Protein AF-A0A941NMK2-F1 (afdb_monomer)

pLDDT: mean 85.27, std 16.05, range [48.72, 98.25]

Foldseek 3Di:
DDDDDPDDPPPPPPPPPPPPPPPFWALDLVVQCVVQVPFFKWKADPPDQETEHPVDPCGNPDPDITIGGPVVSVVVVHDYDD

Solvent-accessible surface area (backbone atoms only — not comparable to full-atom values): 5165 Å² total; per-residue (Å²): 140,80,91,82,76,93,72,80,78,76,75,78,77,75,75,69,77,76,76,73,78,75,80,63,68,24,95,40,67,68,65,23,43,74,76,22,80,92,45,57,62,24,24,35,48,53,92,69,52,34,27,30,46,80,89,41,87,62,43,86,62,52,98,48,52,34,22,2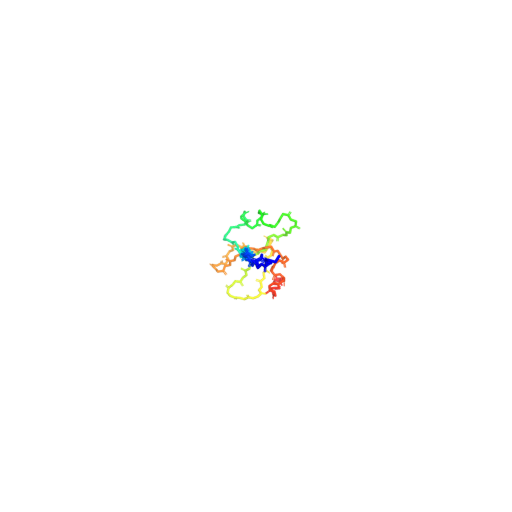0,32,44,68,59,39,46,76,71,65,31,40,81,58,131

Secondary structure (DSSP, 8-state):
-------------------------BSSHHHHHHH-TTS-EEEEETTTTEEE-TTSTTTTTSTTEEEEEHHHHHHTT-EE--

Radius of gyration: 23.09 Å; Cα contacts (8 Å, |Δi|>4): 108; chains: 1; bounding box: 82×20×32 Å

Structure (mmCIF, N/CA/C/O backbone):
data_AF-A0A941NMK2-F1
#
_entry.id   AF-A0A941NMK2-F1
#
loop_
_atom_site.group_PDB
_atom_site.id
_atom_site.type_symbol
_atom_site.label_atom_id
_atom_site.label_alt_id
_atom_site.label_comp_id
_atom_site.label_asym_id
_atom_site.label_entity_id
_atom_site.label_seq_id
_atom_site.pdbx_PDB_ins_code
_atom_site.Cartn_x
_atom_site.Cartn_y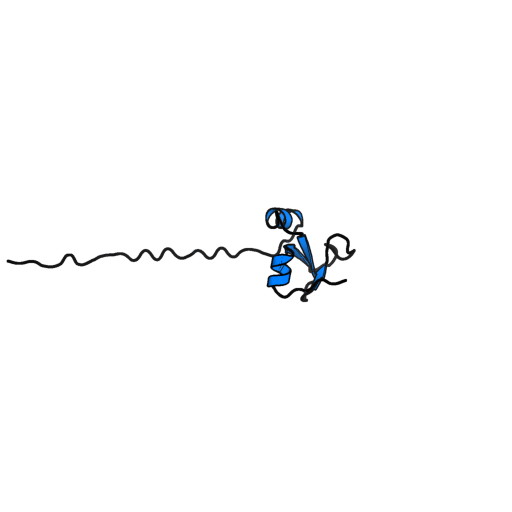
_atom_site.Cartn_z
_atom_site.occupancy
_atom_site.B_iso_or_equiv
_atom_site.auth_seq_id
_atom_site.auth_comp_id
_atom_site.auth_asym_id
_atom_site.auth_atom_id
_atom_site.pdbx_PDB_model_num
ATOM 1 N N . MET A 1 1 ? -69.327 -2.913 -21.201 1.00 50.41 1 MET A N 1
ATOM 2 C CA . MET A 1 1 ? -68.560 -2.340 -22.336 1.00 50.41 1 MET A CA 1
ATOM 3 C C . MET A 1 1 ? -68.338 -0.870 -22.019 1.00 50.41 1 MET A C 1
ATOM 5 O O . MET A 1 1 ? -69.313 -0.147 -21.975 1.00 50.41 1 MET A O 1
ATOM 9 N N . ARG A 1 2 ? -67.149 -0.377 -21.679 1.00 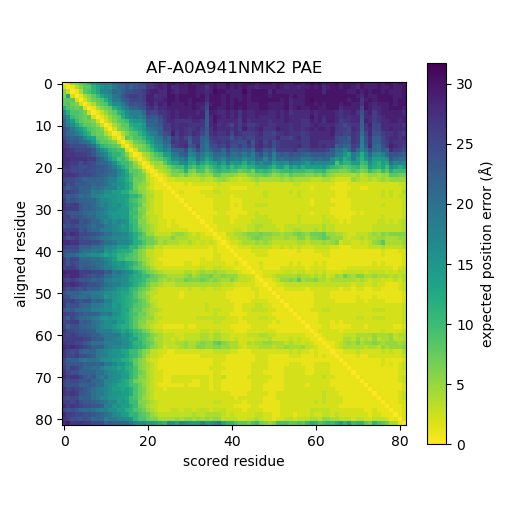48.72 2 ARG A N 1
ATOM 10 C CA . ARG A 1 2 ? -65.849 -0.576 -22.327 1.00 48.72 2 ARG A CA 1
ATOM 11 C C . ARG A 1 2 ? -64.727 -0.552 -21.276 1.00 48.72 2 ARG A C 1
ATOM 13 O O . ARG A 1 2 ? -64.625 0.396 -20.509 1.00 48.72 2 ARG A O 1
ATOM 20 N N . LEU A 1 3 ? -63.920 -1.612 -21.270 1.00 57.50 3 LEU A N 1
ATOM 21 C CA . LEU A 1 3 ? -62.565 -1.634 -20.716 1.00 57.50 3 LEU A CA 1
ATOM 22 C C . LEU A 1 3 ? -61.728 -0.605 -21.475 1.00 57.50 3 LEU A C 1
ATOM 24 O O . LEU A 1 3 ? -61.806 -0.642 -22.696 1.00 57.50 3 LEU A O 1
ATOM 28 N N . LEU A 1 4 ? -60.930 0.232 -20.807 1.00 51.94 4 LEU 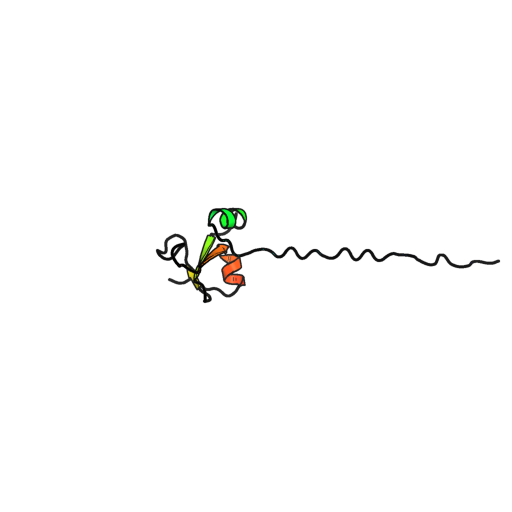A N 1
ATOM 29 C CA . LEU A 1 4 ? -59.765 0.894 -21.409 1.00 51.94 4 LEU A CA 1
ATOM 30 C C . LEU A 1 4 ? -58.750 1.271 -20.314 1.00 51.94 4 LEU A C 1
ATOM 32 O O . LEU A 1 4 ? -58.889 2.265 -19.609 1.00 51.94 4 LEU A O 1
ATOM 36 N N . SER A 1 5 ? -57.723 0.424 -20.242 1.00 53.00 5 SER A N 1
ATOM 37 C CA . SER A 1 5 ? -56.324 0.775 -19.988 1.00 53.00 5 SER A CA 1
ATOM 38 C C . SER A 1 5 ? -55.914 1.188 -18.574 1.00 53.00 5 SER A C 1
ATOM 40 O O . SER A 1 5 ? -55.646 2.350 -18.284 1.00 53.00 5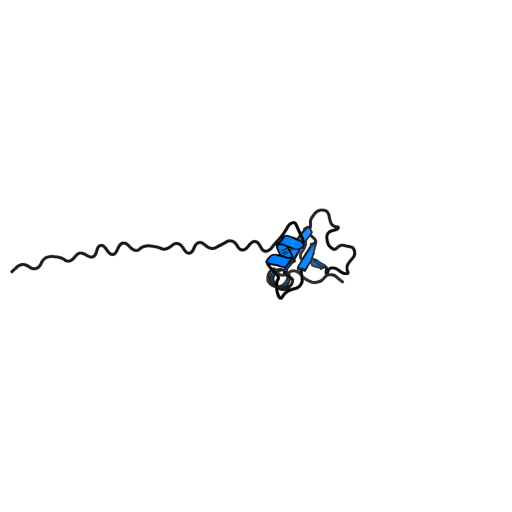 SER A O 1
ATOM 42 N N . ALA A 1 6 ? -55.662 0.166 -17.751 1.00 54.31 6 ALA A N 1
ATOM 43 C CA . ALA A 1 6 ? -54.564 0.182 -16.788 1.00 54.31 6 ALA A CA 1
ATOM 44 C C . ALA A 1 6 ? -53.225 0.329 -17.544 1.00 54.31 6 ALA A C 1
ATOM 46 O O . ALA A 1 6 ? -52.497 -0.638 -17.759 1.00 54.31 6 ALA A O 1
ATOM 47 N N . ALA A 1 7 ? -52.926 1.534 -18.029 1.00 56.25 7 ALA A N 1
ATOM 48 C CA . ALA A 1 7 ? -51.639 1.854 -18.627 1.00 56.25 7 ALA A CA 1
ATOM 49 C C . ALA A 1 7 ? -50.638 2.133 -17.501 1.00 56.25 7 ALA A C 1
ATOM 51 O O . ALA A 1 7 ? -50.470 3.258 -17.044 1.00 56.25 7 ALA A O 1
ATOM 52 N N . VAL A 1 8 ? -50.058 1.036 -17.017 1.00 62.12 8 VAL A N 1
ATOM 53 C CA . VAL A 1 8 ? -48.682 0.889 -16.534 1.00 62.12 8 VAL A CA 1
ATOM 54 C C . VAL A 1 8 ? -47.866 2.191 -16.601 1.00 62.12 8 VAL A C 1
ATOM 56 O O . VAL A 1 8 ? -47.207 2.475 -17.594 1.00 62.12 8 VAL A O 1
ATOM 59 N N . LEU A 1 9 ? -47.851 2.951 -15.508 1.00 58.50 9 LEU A N 1
ATOM 60 C CA . LEU A 1 9 ? -46.739 3.843 -15.179 1.00 58.50 9 LEU A CA 1
ATOM 61 C C . LEU A 1 9 ? -45.910 3.149 -14.097 1.00 58.50 9 LEU A C 1
ATOM 63 O O . LEU A 1 9 ? -45.833 3.588 -12.952 1.00 58.50 9 LEU A O 1
ATOM 67 N N . LEU A 1 10 ? -45.308 2.014 -14.471 1.00 62.91 10 LEU A N 1
ATOM 68 C CA . LEU A 1 10 ? -44.149 1.489 -13.757 1.00 62.91 10 LEU A CA 1
ATOM 69 C C . LEU A 1 10 ? -43.002 2.456 -14.062 1.00 62.91 10 LEU A C 1
ATOM 71 O O . LEU A 1 10 ? -42.299 2.325 -15.063 1.00 62.91 10 LEU A O 1
ATOM 75 N N . VAL A 1 11 ? -42.859 3.485 -13.228 1.00 62.94 11 VAL A N 1
ATOM 76 C CA . VAL A 1 11 ? -41.639 4.286 -13.195 1.00 62.94 11 VAL A CA 1
ATOM 77 C C . VAL A 1 11 ? -40.526 3.319 -12.802 1.00 62.94 11 VAL A C 1
ATOM 79 O O . VAL A 1 11 ? -40.443 2.882 -11.656 1.00 62.94 11 VAL A O 1
ATOM 82 N N . LEU A 1 12 ? -39.715 2.924 -13.783 1.00 63.84 12 LEU A N 1
ATOM 83 C CA . LEU A 1 12 ? -38.457 2.222 -13.578 1.00 63.84 12 LEU A CA 1
ATOM 84 C C . LEU A 1 12 ? -37.570 3.131 -12.724 1.00 63.84 12 LEU A C 1
ATOM 86 O O . LEU A 1 12 ? -36.885 4.011 -13.238 1.00 63.84 12 LEU A O 1
ATOM 90 N N . ALA A 1 13 ? -37.612 2.939 -11.407 1.00 61.78 13 ALA A N 1
ATOM 91 C CA . ALA A 1 13 ? -36.593 3.444 -10.510 1.00 61.78 13 ALA A CA 1
ATOM 92 C C . ALA A 1 13 ? -35.302 2.694 -10.848 1.00 61.78 13 ALA A C 1
ATOM 94 O O . ALA A 1 13 ? -35.021 1.627 -10.304 1.00 61.78 13 ALA A O 1
ATOM 95 N N . SER A 1 14 ? -34.522 3.225 -11.786 1.00 63.50 14 SER A N 1
ATOM 96 C CA . SER A 1 14 ? -33.112 2.891 -11.897 1.00 63.50 14 SER A CA 1
ATOM 97 C C . SER A 1 14 ? -32.444 3.418 -10.632 1.00 63.50 14 SER A C 1
ATOM 99 O O . SER A 1 14 ? -31.927 4.532 -10.582 1.00 63.50 14 SER A O 1
ATOM 101 N N . ALA A 1 15 ? -32.499 2.605 -9.574 1.00 61.84 15 ALA A N 1
ATOM 102 C CA . ALA A 1 15 ? -31.570 2.682 -8.467 1.00 61.84 15 ALA A CA 1
ATOM 103 C C . ALA A 1 15 ? -30.183 2.515 -9.087 1.00 61.84 15 ALA A C 1
ATOM 105 O O . ALA A 1 15 ? -29.734 1.401 -9.359 1.00 61.84 15 ALA A O 1
ATOM 106 N N . GLY A 1 16 ? -29.557 3.642 -9.424 1.00 60.03 16 GLY A N 1
ATOM 107 C CA . GLY A 1 16 ? -28.173 3.666 -9.841 1.00 60.03 16 GLY A CA 1
ATOM 108 C C . GLY A 1 16 ? -27.393 2.948 -8.757 1.00 60.03 16 GLY A C 1
ATOM 109 O O . GLY A 1 16 ? -27.394 3.382 -7.605 1.00 60.03 16 GLY A O 1
ATOM 110 N N . LEU A 1 17 ? -26.784 1.819 -9.114 1.00 61.44 17 LEU A N 1
ATOM 111 C CA . LEU A 1 17 ? -25.717 1.225 -8.331 1.00 61.44 17 LEU A CA 1
ATOM 112 C C . LEU A 1 17 ? -24.671 2.326 -8.192 1.00 61.44 17 LEU A C 1
ATOM 114 O O . LEU A 1 17 ? -23.887 2.561 -9.109 1.00 61.44 17 LEU A O 1
ATOM 118 N N . ALA A 1 18 ? -24.713 3.062 -7.084 1.00 61.62 18 ALA A N 1
ATOM 119 C CA . ALA A 1 18 ? -23.631 3.935 -6.694 1.00 61.62 18 ALA A CA 1
ATOM 120 C C . ALA A 1 18 ? -22.422 3.015 -6.528 1.00 61.62 18 ALA A C 1
ATOM 122 O O . ALA A 1 18 ? -22.259 2.357 -5.501 1.00 61.62 18 ALA A O 1
ATOM 123 N N . GLN A 1 19 ? -21.623 2.892 -7.587 1.00 56.94 19 GLN A N 1
ATOM 124 C CA . GLN A 1 19 ? -20.327 2.247 -7.530 1.00 56.94 19 GLN A CA 1
ATOM 125 C C . GLN A 1 19 ? -19.495 3.105 -6.593 1.00 56.94 19 GLN A C 1
ATOM 127 O O . GLN A 1 19 ? -18.920 4.118 -6.986 1.00 56.94 19 GLN A O 1
ATOM 132 N N . ALA A 1 20 ? -19.500 2.725 -5.317 1.00 64.06 20 ALA A N 1
ATOM 133 C CA . ALA A 1 20 ? -18.558 3.239 -4.356 1.00 64.06 20 ALA A CA 1
ATOM 134 C C . ALA A 1 20 ? -17.174 2.953 -4.939 1.00 64.06 20 ALA A C 1
ATOM 136 O O . ALA A 1 20 ? -16.757 1.798 -5.036 1.00 64.06 20 ALA A O 1
ATOM 137 N N . PHE A 1 21 ? -16.489 3.999 -5.397 1.00 65.12 21 PHE A N 1
ATOM 138 C CA . PHE A 1 21 ? -15.086 3.890 -5.746 1.00 65.12 21 PHE A CA 1
ATOM 139 C C . PHE A 1 21 ? -14.358 3.516 -4.463 1.00 65.12 21 PHE A C 1
ATOM 141 O O . PHE A 1 21 ? -14.177 4.341 -3.568 1.00 65.12 21 PHE A O 1
ATOM 148 N N . VAL A 1 22 ? -13.998 2.242 -4.345 1.00 75.38 22 VAL A N 1
ATOM 149 C CA . VAL A 1 22 ? -13.193 1.776 -3.226 1.00 75.38 22 VAL A CA 1
ATOM 150 C C . VAL A 1 22 ? -11.818 2.407 -3.402 1.00 75.38 22 VAL A C 1
ATOM 152 O O . VAL A 1 22 ? -11.067 2.039 -4.303 1.00 75.38 22 VAL A O 1
ATOM 155 N N . GLN A 1 23 ? -11.502 3.397 -2.567 1.00 83.62 23 GLN A N 1
ATOM 156 C CA . GLN A 1 23 ? -10.127 3.857 -2.424 1.00 83.62 23 GLN A CA 1
ATOM 157 C C . GLN A 1 23 ? -9.311 2.694 -1.867 1.00 83.62 23 GLN A C 1
ATOM 159 O O . GLN A 1 23 ? -9.602 2.186 -0.786 1.00 83.62 23 GLN A O 1
ATOM 164 N N . THR A 1 24 ? -8.321 2.258 -2.635 1.00 91.81 24 THR A N 1
ATOM 165 C CA . THR A 1 24 ? -7.403 1.174 -2.261 1.00 91.81 24 THR A CA 1
ATOM 166 C C . THR A 1 24 ? -6.017 1.695 -1.891 1.00 91.81 24 THR A C 1
ATOM 168 O O . THR A 1 24 ? -5.209 0.953 -1.346 1.00 91.81 24 THR A O 1
ATOM 171 N N . LYS A 1 25 ? -5.742 2.980 -2.151 1.00 95.31 25 LYS A N 1
ATOM 172 C CA . LYS A 1 25 ? -4.482 3.654 -1.828 1.00 95.31 25 LYS A CA 1
ATOM 173 C C . LYS A 1 25 ? -4.72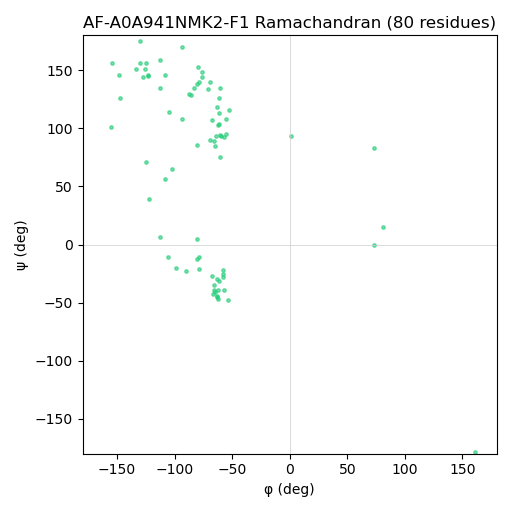3 4.696 -0.745 1.00 95.31 25 LYS A C 1
ATOM 175 O O . LYS A 1 25 ? -5.657 5.487 -0.845 1.00 95.31 25 LYS A O 1
ATOM 180 N N . PHE A 1 26 ? -3.853 4.727 0.252 1.00 96.19 26 PHE A N 1
ATOM 181 C CA . PHE A 1 26 ? -3.979 5.572 1.432 1.00 96.19 26 PHE A CA 1
ATOM 182 C C . PHE A 1 26 ? -2.702 6.378 1.656 1.00 96.19 26 PHE A C 1
ATOM 184 O O . PHE A 1 26 ? -1.593 5.891 1.434 1.00 96.19 26 PHE A O 1
ATOM 191 N N . ALA A 1 27 ? -2.860 7.615 2.125 1.00 95.12 27 ALA A N 1
ATOM 192 C CA . ALA A 1 27 ? -1.734 8.476 2.479 1.00 95.12 27 ALA A CA 1
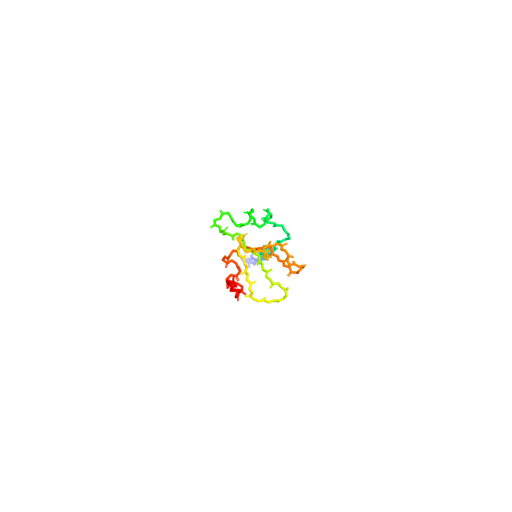ATOM 193 C C . ALA A 1 27 ? -1.123 8.127 3.848 1.00 95.12 27 ALA A C 1
ATOM 195 O O . ALA A 1 27 ? 0.032 8.461 4.090 1.00 95.12 27 ALA A O 1
ATOM 196 N N . SER A 1 28 ? -1.871 7.449 4.728 1.00 95.94 28 SER A N 1
ATOM 197 C CA . SER A 1 28 ? -1.412 7.054 6.063 1.00 95.94 28 SER A CA 1
ATOM 198 C C . SER A 1 28 ? -1.575 5.555 6.317 1.00 95.94 28 SER A C 1
ATOM 200 O O . SER A 1 28 ? -2.476 4.909 5.767 1.00 95.94 28 SER A O 1
ATOM 202 N N . GLU A 1 29 ? -0.699 4.999 7.160 1.00 96.12 29 GLU A N 1
ATOM 203 C CA . GLU A 1 29 ? -0.743 3.581 7.524 1.00 96.12 29 GLU A CA 1
ATOM 204 C C . GLU A 1 29 ? -2.014 3.272 8.324 1.00 96.12 29 GLU A C 1
ATOM 206 O O . GLU A 1 29 ? -2.613 2.212 8.161 1.00 96.12 29 GLU A O 1
ATOM 211 N N . GLU A 1 30 ? -2.463 4.210 9.157 1.00 95.69 30 GLU A N 1
ATOM 212 C CA . GLU A 1 30 ? -3.635 4.057 10.015 1.00 95.69 30 GLU A CA 1
ATOM 213 C C . GLU A 1 30 ? -4.917 3.957 9.185 1.00 95.69 30 GLU A C 1
ATOM 215 O O . GLU A 1 30 ? -5.753 3.090 9.443 1.00 95.69 30 GLU A O 1
ATOM 220 N N . ALA A 1 31 ? -5.053 4.794 8.149 1.00 95.25 31 ALA A N 1
ATOM 221 C CA . ALA A 1 31 ? -6.195 4.746 7.239 1.00 95.25 31 ALA A CA 1
ATOM 222 C C . ALA A 1 31 ? -6.218 3.426 6.455 1.00 95.25 31 ALA A C 1
ATOM 224 O O . ALA A 1 31 ? -7.272 2.802 6.319 1.00 95.25 31 ALA A O 1
ATOM 225 N N . ALA A 1 32 ? -5.050 2.951 6.008 1.00 96.06 32 ALA A N 1
ATOM 226 C CA . ALA A 1 32 ? -4.944 1.639 5.379 1.00 96.06 32 ALA A CA 1
ATOM 227 C C . ALA A 1 32 ? -5.311 0.517 6.360 1.00 96.06 32 ALA A C 1
ATOM 229 O O . ALA A 1 32 ? -6.093 -0.364 6.017 1.00 96.06 32 ALA A O 1
ATOM 230 N N . ARG A 1 33 ? -4.833 0.568 7.609 1.00 94.56 33 ARG A N 1
ATOM 231 C CA . ARG A 1 33 ? -5.117 -0.450 8.633 1.00 94.56 33 ARG A CA 1
ATOM 232 C C . ARG A 1 33 ? -6.615 -0.625 8.879 1.00 94.56 33 ARG A C 1
ATOM 234 O O . ARG A 1 33 ? -7.073 -1.755 9.013 1.00 94.56 33 ARG A O 1
ATOM 241 N N . GLN A 1 34 ? -7.377 0.469 8.883 1.00 94.19 34 GLN A N 1
ATOM 242 C CA . GLN A 1 34 ? -8.838 0.429 9.011 1.00 94.19 34 GLN A CA 1
ATOM 243 C C . GLN A 1 34 ? -9.512 -0.299 7.838 1.00 94.19 34 GLN A C 1
ATOM 245 O O . GLN A 1 34 ? -10.562 -0.915 8.019 1.00 94.19 34 GLN A O 1
ATOM 250 N N . ARG A 1 35 ? -8.909 -0.265 6.641 1.00 93.06 35 ARG A N 1
ATOM 251 C CA . ARG A 1 35 ? -9.423 -0.954 5.451 1.00 93.06 35 ARG A CA 1
ATOM 252 C C . ARG A 1 35 ? -8.893 -2.378 5.280 1.00 93.06 35 ARG A C 1
ATOM 254 O O . ARG A 1 35 ? -9.579 -3.187 4.652 1.00 93.06 35 ARG A O 1
ATOM 261 N N . CYS A 1 36 ? -7.742 -2.682 5.876 1.00 93.44 36 CYS A N 1
ATOM 262 C CA . CYS A 1 36 ? -7.044 -3.965 5.814 1.00 93.44 36 CYS A CA 1
ATOM 263 C C . CYS A 1 36 ? -7.125 -4.742 7.152 1.00 93.44 36 CYS A C 1
ATOM 265 O O . CYS A 1 36 ? -6.086 -5.080 7.714 1.00 93.44 36 CYS A O 1
ATOM 267 N N . PRO A 1 37 ? -8.313 -5.048 7.719 1.00 87.88 37 PRO A N 1
ATOM 268 C CA . PRO A 1 37 ? -8.395 -5.653 9.053 1.00 87.88 37 PRO A CA 1
ATOM 269 C C . PRO A 1 37 ? -7.840 -7.085 9.110 1.00 87.88 37 PRO A C 1
ATOM 271 O O . PRO A 1 37 ? -7.394 -7.529 10.162 1.00 87.88 37 PRO A O 1
ATOM 274 N N . THR A 1 38 ? -7.866 -7.810 7.989 1.00 90.75 38 THR A N 1
ATOM 275 C CA . THR A 1 38 ? -7.376 -9.196 7.878 1.00 90.75 38 THR A CA 1
ATOM 276 C C . THR A 1 38 ? -6.133 -9.314 7.001 1.00 90.75 38 THR A C 1
ATOM 278 O O . THR A 1 38 ? -5.762 -10.421 6.627 1.00 90.75 38 THR A O 1
ATOM 281 N N . ASP A 1 39 ? -5.568 -8.190 6.568 1.00 92.88 39 ASP A N 1
ATOM 282 C CA . ASP A 1 39 ? -4.525 -8.140 5.549 1.00 92.88 39 ASP A CA 1
ATOM 283 C C . ASP A 1 39 ? -3.392 -7.223 6.008 1.00 92.88 39 ASP A C 1
ATOM 285 O O . ASP A 1 39 ? -3.616 -6.284 6.779 1.00 92.88 39 ASP A O 1
ATOM 289 N N . MET A 1 40 ? -2.167 -7.478 5.556 1.00 95.19 40 MET A N 1
ATOM 290 C CA . MET A 1 40 ? -1.079 -6.577 5.901 1.00 95.19 40 MET A CA 1
ATOM 291 C C . MET A 1 40 ? -1.151 -5.304 5.063 1.00 95.19 40 MET A C 1
ATOM 293 O O . MET A 1 40 ? -1.591 -5.295 3.913 1.00 95.19 40 MET A O 1
ATOM 297 N N . VAL A 1 41 ? -0.706 -4.206 5.668 1.00 97.94 41 VAL A N 1
ATOM 298 C CA . VAL A 1 41 ? -0.527 -2.948 4.953 1.00 97.94 41 VAL A CA 1
ATOM 299 C C . VAL A 1 41 ? 0.860 -2.986 4.332 1.00 97.94 41 VAL A C 1
ATOM 301 O O . VAL A 1 41 ? 1.844 -3.257 5.023 1.00 97.94 41 VAL A O 1
ATOM 304 N N . VAL A 1 42 ? 0.917 -2.715 3.036 1.00 97.94 42 VAL A N 1
ATOM 305 C CA . VAL A 1 42 ? 2.142 -2.612 2.247 1.00 97.94 42 VAL A CA 1
ATOM 306 C C . VAL A 1 42 ? 2.342 -1.178 1.786 1.00 97.94 42 VAL A C 1
ATOM 308 O O . VAL A 1 42 ? 1.395 -0.391 1.714 1.00 97.94 42 VAL A O 1
ATOM 311 N N . TRP A 1 43 ? 3.580 -0.843 1.448 1.00 98.25 43 TRP A N 1
ATOM 312 C CA . TRP A 1 43 ? 3.941 0.439 0.867 1.00 98.25 43 TRP A CA 1
ATOM 313 C C . TRP A 1 43 ? 4.220 0.278 -0.626 1.00 98.25 43 TRP A C 1
ATOM 315 O O . TRP A 1 43 ? 5.184 -0.387 -1.009 1.00 98.25 43 TRP A O 1
ATOM 325 N N . LEU A 1 44 ? 3.388 0.883 -1.475 1.00 97.94 44 LEU A N 1
ATOM 326 C CA . LEU A 1 44 ? 3.622 0.947 -2.915 1.00 97.94 44 LEU A CA 1
ATOM 327 C C . LEU A 1 44 ? 4.776 1.900 -3.231 1.00 97.94 44 LEU A C 1
ATOM 329 O O . LEU A 1 44 ? 4.778 3.047 -2.784 1.00 97.94 44 LEU A O 1
ATOM 333 N N . ILE A 1 45 ? 5.692 1.464 -4.092 1.00 95.19 45 ILE A N 1
ATOM 334 C CA . ILE A 1 45 ? 6.738 2.309 -4.670 1.00 95.19 45 ILE A CA 1
ATOM 335 C C . ILE A 1 45 ? 6.220 2.847 -6.008 1.00 95.19 45 ILE A C 1
ATOM 337 O O . ILE A 1 45 ? 6.103 2.092 -6.976 1.00 95.19 45 ILE A O 1
ATOM 341 N N . LEU A 1 46 ? 5.898 4.145 -6.076 1.00 92.44 46 LEU A N 1
ATOM 342 C CA . LEU A 1 46 ? 5.409 4.788 -7.299 1.00 92.44 46 LEU A CA 1
ATOM 343 C C . LEU A 1 46 ? 6.471 5.722 -7.915 1.00 92.44 46 LEU A C 1
ATOM 345 O O . LEU A 1 46 ? 7.221 6.394 -7.204 1.00 92.44 46 LEU A O 1
ATOM 349 N N . PRO A 1 47 ? 6.522 5.820 -9.257 1.00 91.06 47 PRO A N 1
ATOM 350 C CA . PRO A 1 47 ? 5.757 5.059 -10.231 1.00 91.06 47 PRO A CA 1
ATOM 351 C C . PRO A 1 47 ? 6.396 3.674 -10.393 1.00 91.06 47 PRO A C 1
ATOM 353 O O . PRO A 1 47 ? 7.616 3.542 -10.410 1.00 91.06 47 PRO A O 1
ATOM 356 N N . GLY A 1 48 ? 5.573 2.641 -10.508 1.00 89.50 48 GLY A N 1
ATOM 357 C CA . GLY A 1 48 ? 6.045 1.265 -10.576 1.00 89.50 48 GLY A CA 1
ATOM 358 C C . GLY A 1 48 ? 4.935 0.283 -10.239 1.00 89.50 48 GLY A C 1
ATOM 359 O O . GLY A 1 48 ? 3.799 0.685 -9.984 1.00 89.50 48 GLY A O 1
ATOM 360 N N . ASN A 1 49 ? 5.282 -1.001 -10.250 1.00 94.88 49 ASN A N 1
ATOM 361 C CA . ASN A 1 49 ? 4.404 -2.099 -9.862 1.00 94.88 49 ASN A CA 1
ATOM 362 C C . ASN A 1 49 ? 5.017 -2.920 -8.722 1.00 94.88 49 ASN A C 1
ATOM 364 O O . ASN A 1 49 ? 4.943 -4.148 -8.729 1.00 94.88 49 ASN A O 1
ATOM 368 N N . SER A 1 50 ? 5.661 -2.245 -7.770 1.00 96.75 50 SER A N 1
ATOM 369 C CA . SER A 1 50 ? 6.328 -2.893 -6.644 1.00 96.75 50 SER A CA 1
ATOM 370 C C . SER A 1 50 ? 5.789 -2.388 -5.316 1.00 96.75 50 SER A C 1
ATOM 372 O O . SER A 1 50 ? 5.462 -1.208 -5.179 1.00 96.75 50 SER A O 1
ATOM 374 N N . PHE A 1 51 ? 5.741 -3.271 -4.326 1.00 97.75 51 PHE A N 1
ATOM 375 C CA . PHE A 1 51 ? 5.432 -2.919 -2.947 1.00 97.75 51 PHE A CA 1
ATOM 376 C C . PHE A 1 51 ? 6.458 -3.511 -1.988 1.00 97.75 51 PHE A C 1
ATOM 378 O O . PHE A 1 51 ? 7.095 -4.516 -2.293 1.00 97.75 51 PHE A O 1
ATOM 385 N N . VAL A 1 52 ? 6.599 -2.895 -0.821 1.00 97.62 52 VAL A N 1
ATOM 386 C CA . VAL A 1 52 ? 7.435 -3.397 0.273 1.00 97.62 52 VAL A CA 1
ATOM 387 C C . VAL A 1 52 ? 6.623 -3.524 1.555 1.00 97.62 52 VAL A C 1
ATOM 389 O O . VAL A 1 52 ? 5.603 -2.855 1.737 1.00 97.62 52 VAL A O 1
ATOM 392 N N . ILE A 1 53 ? 7.079 -4.395 2.447 1.00 96.88 53 ILE A N 1
ATOM 393 C CA . ILE A 1 53 ? 6.464 -4.642 3.755 1.00 96.88 53 ILE A CA 1
ATOM 394 C C . ILE A 1 53 ? 7.108 -3.779 4.841 1.00 96.88 53 ILE A C 1
ATOM 396 O O . ILE A 1 53 ? 8.156 -3.179 4.625 1.00 96.88 53 ILE A O 1
ATOM 400 N N . LYS A 1 54 ? 6.504 -3.748 6.033 1.00 95.75 54 LYS A N 1
ATOM 401 C CA . LYS A 1 54 ? 6.922 -2.875 7.144 1.00 95.75 54 LYS A CA 1
ATOM 402 C C . LYS A 1 54 ? 8.372 -3.057 7.611 1.00 95.75 54 LYS A C 1
ATOM 404 O O . LYS A 1 54 ? 8.941 -2.129 8.172 1.00 95.75 54 LYS A O 1
ATOM 409 N N . SER A 1 55 ? 8.969 -4.228 7.401 1.00 95.56 55 SER A N 1
ATOM 410 C CA . SER A 1 55 ? 10.374 -4.481 7.747 1.00 95.56 55 SER A CA 1
ATOM 411 C C . SER A 1 55 ? 11.377 -3.906 6.738 1.00 95.56 55 SER A C 1
ATOM 413 O O . SER A 1 55 ? 12.572 -3.916 7.016 1.00 95.56 55 SER A O 1
ATOM 415 N N . ASP A 1 56 ? 10.928 -3.440 5.570 1.00 96.56 56 ASP A N 1
ATOM 416 C CA . ASP A 1 56 ? 11.792 -2.843 4.552 1.00 96.56 56 ASP A CA 1
ATOM 417 C C . ASP A 1 56 ? 12.052 -1.355 4.862 1.00 96.56 56 ASP A C 1
ATOM 419 O O . ASP A 1 56 ? 11.101 -0.614 5.125 1.00 96.56 56 ASP A O 1
ATOM 423 N N . PRO A 1 57 ? 13.302 -0.863 4.769 1.00 95.50 57 PRO A N 1
ATOM 424 C CA . PRO A 1 57 ? 13.633 0.543 5.023 1.00 95.50 57 PRO A CA 1
ATOM 425 C C . PRO A 1 57 ? 12.893 1.557 4.137 1.00 95.50 57 PRO A C 1
ATOM 427 O O . PRO A 1 57 ? 12.802 2.733 4.483 1.00 95.50 57 PRO A O 1
ATOM 430 N N . ARG A 1 58 ? 12.387 1.135 2.974 1.00 95.12 58 ARG A N 1
ATOM 431 C CA . ARG A 1 58 ? 11.653 1.989 2.030 1.00 95.12 58 ARG A CA 1
ATOM 432 C C . ARG A 1 58 ? 10.192 2.188 2.432 1.00 95.12 58 ARG A C 1
ATOM 434 O O . ARG A 1 58 ? 9.527 3.048 1.851 1.00 95.12 58 ARG A O 1
ATOM 441 N N . TYR A 1 59 ? 9.685 1.415 3.391 1.00 97.12 59 TYR A N 1
ATOM 442 C CA . TYR A 1 59 ? 8.298 1.473 3.837 1.00 97.12 59 TYR A CA 1
ATOM 443 C C . TYR A 1 59 ? 7.959 2.853 4.417 1.00 97.12 59 TYR A C 1
ATOM 445 O O . TYR A 1 59 ? 8.499 3.264 5.440 1.00 97.12 59 TYR A O 1
ATOM 453 N N . GLY A 1 60 ? 7.077 3.594 3.742 1.00 96.31 60 GLY A N 1
ATOM 454 C CA . GLY A 1 60 ? 6.715 4.966 4.121 1.00 96.31 60 GLY A CA 1
ATOM 455 C C . GLY A 1 60 ? 7.786 6.026 3.827 1.00 96.31 60 GLY A C 1
ATOM 456 O O . GLY A 1 60 ? 7.564 7.199 4.106 1.00 96.31 60 GLY A O 1
ATOM 457 N N . ALA A 1 61 ? 8.941 5.645 3.270 1.00 94.56 61 ALA A N 1
ATOM 458 C CA . ALA A 1 61 ? 10.100 6.534 3.150 1.00 94.56 61 ALA A CA 1
ATOM 459 C C . ALA A 1 61 ? 10.241 7.190 1.766 1.00 94.56 61 ALA A C 1
ATOM 461 O O . ALA A 1 61 ? 10.931 8.198 1.615 1.00 94.56 61 ALA A O 1
ATOM 462 N N . THR A 1 62 ? 9.618 6.632 0.725 1.00 92.88 62 THR A N 1
ATOM 463 C CA . THR A 1 62 ? 9.735 7.187 -0.633 1.00 92.88 62 THR A CA 1
ATOM 464 C C . THR A 1 62 ? 8.805 8.381 -0.827 1.00 92.88 62 THR A C 1
ATOM 466 O O . THR A 1 62 ? 7.628 8.303 -0.503 1.00 92.88 62 THR A O 1
ATOM 469 N N . GLN A 1 63 ? 9.266 9.447 -1.482 1.00 89.19 63 GLN A N 1
ATOM 470 C CA . GLN A 1 63 ? 8.465 10.664 -1.696 1.00 89.19 63 GLN A CA 1
ATOM 471 C C . GLN A 1 63 ? 7.135 10.434 -2.440 1.00 89.19 63 GLN A C 1
ATOM 473 O O . GLN A 1 63 ? 6.186 11.197 -2.280 1.00 89.19 63 GLN A O 1
ATOM 478 N N . ARG A 1 64 ? 7.066 9.397 -3.283 1.00 88.88 64 ARG A N 1
ATOM 479 C CA . ARG A 1 64 ? 5.887 9.049 -4.083 1.00 88.88 64 ARG A CA 1
ATOM 480 C C . ARG A 1 64 ? 5.487 7.606 -3.814 1.00 88.88 64 ARG A C 1
ATOM 482 O O . ARG A 1 64 ? 5.681 6.741 -4.656 1.00 88.88 64 ARG A O 1
ATOM 489 N N . GLY A 1 65 ? 4.956 7.339 -2.630 1.00 95.62 65 GLY A N 1
ATOM 490 C CA . GLY A 1 65 ? 4.360 6.044 -2.317 1.00 95.62 65 GLY A CA 1
ATOM 491 C C . GLY A 1 65 ? 2.972 6.182 -1.713 1.00 95.62 65 GLY A C 1
ATOM 492 O O . GLY A 1 65 ? 2.475 7.290 -1.508 1.00 95.62 65 GLY A O 1
ATOM 493 N N . ALA A 1 66 ? 2.328 5.043 -1.499 1.00 97.69 66 ALA A N 1
ATOM 494 C CA . ALA A 1 66 ? 1.020 4.973 -0.866 1.00 97.69 66 ALA A CA 1
ATOM 495 C C . ALA A 1 66 ? 0.892 3.669 -0.084 1.00 97.69 66 ALA A C 1
ATOM 497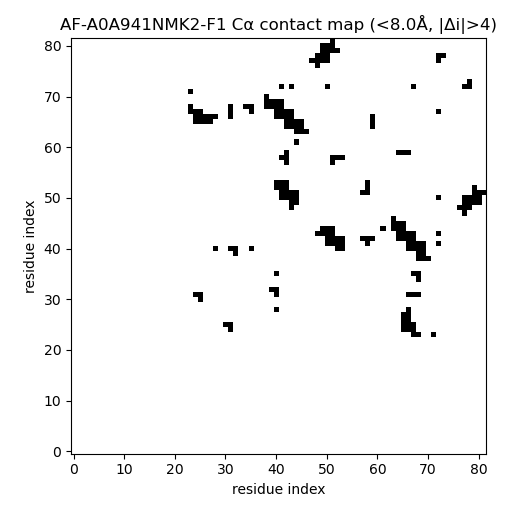 O O . ALA A 1 66 ? 1.393 2.629 -0.515 1.00 97.69 66 ALA A O 1
ATOM 498 N N . TYR A 1 67 ? 0.174 3.718 1.029 1.00 98.12 67 TYR A N 1
ATOM 499 C CA . TYR A 1 67 ? -0.221 2.526 1.762 1.00 98.12 67 TYR A CA 1
ATOM 500 C C . TYR A 1 67 ? -1.374 1.823 1.046 1.00 98.12 67 TYR A C 1
ATOM 502 O O . TYR A 1 67 ? -2.244 2.475 0.471 1.00 98.12 67 TYR A O 1
ATOM 510 N N . MET A 1 68 ? -1.390 0.496 1.071 1.00 97.56 68 MET A N 1
ATOM 511 C CA . MET A 1 68 ? -2.412 -0.328 0.418 1.00 97.56 68 MET A CA 1
ATOM 512 C C . MET A 1 68 ? -2.514 -1.679 1.133 1.00 97.56 68 MET A C 1
ATOM 514 O O . MET A 1 68 ? -1.555 -2.092 1.784 1.00 97.56 68 MET A O 1
ATOM 518 N N . CYS A 1 69 ? -3.648 -2.374 1.036 1.00 97.56 69 CYS A N 1
ATOM 519 C CA . CYS A 1 69 ? -3.722 -3.769 1.481 1.00 97.56 69 CYS A CA 1
ATOM 520 C C . CYS A 1 69 ? -2.895 -4.647 0.533 1.00 97.56 69 CYS A C 1
ATOM 522 O O . CYS A 1 69 ? -2.948 -4.437 -0.681 1.00 97.56 69 CYS A O 1
ATOM 524 N N . GLU A 1 70 ? -2.154 -5.630 1.047 1.00 96.69 70 GLU A N 1
ATOM 525 C CA . GLU A 1 70 ? -1.333 -6.519 0.213 1.00 96.69 70 GLU A CA 1
ATOM 526 C C . GLU A 1 70 ? -2.152 -7.179 -0.900 1.00 96.69 70 GLU A C 1
ATOM 528 O O . GLU A 1 70 ? -1.754 -7.136 -2.066 1.00 96.69 70 GLU A O 1
ATOM 533 N N . ARG A 1 71 ? -3.324 -7.738 -0.579 1.00 95.75 71 ARG A N 1
ATOM 534 C CA . ARG A 1 71 ? -4.162 -8.405 -1.584 1.00 95.75 71 ARG A CA 1
ATOM 535 C C . ARG A 1 71 ? -4.633 -7.451 -2.663 1.00 95.75 71 ARG A C 1
ATOM 537 O O . ARG A 1 71 ? -4.632 -7.828 -3.830 1.00 95.75 71 ARG A O 1
ATOM 544 N N . ASP A 1 72 ? -4.992 -6.222 -2.300 1.00 95.56 72 ASP A N 1
ATOM 545 C CA . ASP A 1 72 ? -5.373 -5.218 -3.290 1.00 95.56 72 ASP A CA 1
ATOM 546 C C . ASP A 1 72 ? -4.158 -4.862 -4.165 1.00 95.56 72 ASP A C 1
ATOM 548 O O . ASP A 1 72 ? -4.298 -4.672 -5.374 1.00 95.56 72 ASP A O 1
ATOM 552 N N . ALA A 1 73 ? -2.955 -4.771 -3.581 1.00 96.38 73 ALA A N 1
ATOM 553 C CA . ALA A 1 73 ? -1.730 -4.480 -4.321 1.00 96.38 73 ALA A CA 1
ATOM 554 C C . ALA A 1 73 ? -1.427 -5.593 -5.337 1.00 96.38 73 ALA A C 1
ATOM 556 O O . ALA A 1 73 ? -1.162 -5.290 -6.504 1.00 96.38 73 ALA A O 1
ATOM 557 N N . ILE A 1 74 ? -1.541 -6.858 -4.923 1.00 96.38 74 ILE A N 1
ATOM 558 C CA . ILE A 1 74 ? -1.403 -8.042 -5.784 1.00 96.38 74 ILE A CA 1
ATOM 559 C C . ILE A 1 74 ? -2.484 -8.053 -6.871 1.00 96.38 74 ILE A C 1
ATOM 561 O O . ILE A 1 74 ? -2.168 -8.235 -8.046 1.00 96.38 74 ILE A O 1
ATOM 565 N N . ALA A 1 75 ? -3.747 -7.800 -6.514 1.00 95.19 75 ALA A N 1
ATOM 566 C CA . ALA A 1 75 ? -4.860 -7.730 -7.462 1.00 95.19 75 ALA A CA 1
ATOM 567 C C . ALA A 1 75 ? -4.673 -6.609 -8.499 1.00 95.19 75 ALA A C 1
ATOM 569 O O . ALA A 1 75 ? -5.070 -6.754 -9.653 1.00 95.19 75 ALA A O 1
ATOM 570 N N . ALA A 1 76 ? -4.013 -5.514 -8.113 1.00 94.19 76 ALA A N 1
ATOM 571 C CA . ALA A 1 76 ? -3.619 -4.427 -9.004 1.00 94.19 76 ALA A CA 1
ATOM 572 C C . ALA A 1 76 ? -2.338 -4.718 -9.820 1.00 94.19 76 ALA A C 1
ATOM 574 O O . ALA A 1 76 ? -1.858 -3.834 -10.530 1.00 94.19 76 ALA A O 1
ATOM 575 N N . GLY A 1 77 ? -1.771 -5.927 -9.731 1.00 95.94 77 GLY A N 1
ATOM 576 C CA . GLY A 1 77 ? -0.593 -6.354 -10.492 1.00 95.94 77 GLY A CA 1
ATOM 577 C C . GLY A 1 77 ? 0.749 -5.895 -9.912 1.00 95.94 77 GLY A C 1
ATOM 578 O O . GLY A 1 77 ? 1.765 -5.936 -10.613 1.00 95.94 77 GLY A O 1
ATOM 579 N N . ASN A 1 78 ? 0.771 -5.444 -8.653 1.00 97.25 78 ASN A N 1
ATOM 580 C CA . ASN A 1 78 ? 2.015 -5.119 -7.961 1.00 97.25 78 ASN A CA 1
ATOM 581 C C . ASN A 1 78 ? 2.690 -6.390 -7.429 1.00 97.25 78 ASN A C 1
ATOM 583 O O . ASN A 1 78 ? 2.033 -7.384 -7.122 1.00 97.25 78 ASN A O 1
ATOM 587 N N . ARG A 1 79 ? 4.015 -6.347 -7.296 1.00 97.19 79 ARG A N 1
ATOM 588 C CA . ARG A 1 79 ? 4.854 -7.458 -6.837 1.00 97.19 79 ARG A CA 1
ATOM 589 C C . ARG A 1 79 ? 5.663 -7.043 -5.613 1.00 97.19 79 ARG A C 1
ATOM 591 O O . ARG A 1 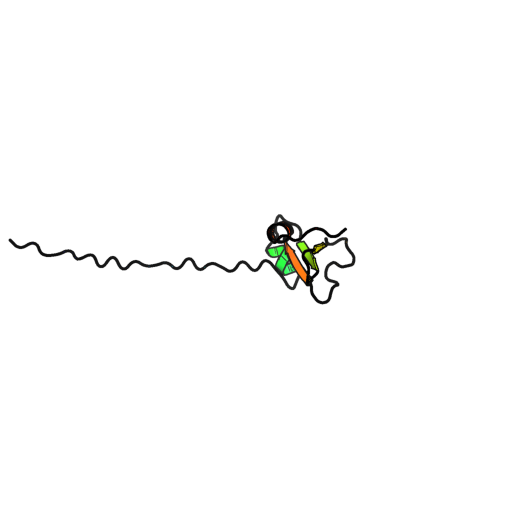79 ? 6.100 -5.897 -5.524 1.00 97.19 79 ARG A O 1
ATOM 598 N N . GLY A 1 80 ? 5.886 -7.972 -4.690 1.00 96.31 80 GLY A N 1
ATOM 599 C CA . GLY A 1 80 ? 6.779 -7.735 -3.559 1.00 96.31 80 GLY A CA 1
ATOM 600 C C . GLY A 1 80 ? 8.199 -7.461 -4.057 1.00 96.31 80 GLY A C 1
ATOM 601 O O . GLY A 1 80 ? 8.741 -8.240 -4.842 1.00 96.31 80 GLY A O 1
ATOM 602 N N . ALA A 1 81 ? 8.784 -6.344 -3.637 1.00 93.06 81 ALA A N 1
ATOM 603 C CA . ALA A 1 81 ? 10.210 -6.102 -3.779 1.00 93.06 81 ALA A CA 1
ATOM 604 C C . ALA A 1 81 ? 10.922 -6.687 -2.556 1.00 93.06 81 ALA A C 1
ATOM 606 O O . ALA A 1 81 ? 10.517 -6.430 -1.422 1.00 93.06 81 ALA A O 1
ATOM 607 N N . HIS A 1 82 ? 11.954 -7.487 -2.814 1.00 77.06 82 HIS A N 1
ATOM 608 C CA . HIS A 1 82 ? 12.858 -8.017 -1.797 1.00 77.06 82 HIS A CA 1
ATOM 609 C C . HIS A 1 82 ? 14.067 -7.095 -1.605 1.00 77.06 82 HIS A C 1
ATOM 611 O O . HIS A 1 82 ? 14.302 -6.224 -2.484 1.00 77.06 82 HIS A O 1
#

Mean predicted aligned error: 10.32 Å

Sequence (82 aa):
MRLLSAAVLLVLASAGLAQAFVQTKFASEEAARQRCPTDMVVWLILPGNSFVIKSDPRYGATQRGAYMCERDAIAAGNRGAH